Protein AF-A0AAU4K0J3-F1 (afdb_monomer_lite)

Secondary structure (DSSP, 8-state):
--PPPPPP---SS---SS---TT-HHHHHHHHHHHHHHHHHHHTTT-EEEE-TTT--EEEEEESSSS-EEEE--HHHHHH-HHHHHHHHTT--GGGSSS-HHHHHHHHHHHHTTSS-S--

Foldseek 3Di:
DDDDDDDDDDDPDDPDPDDCPPVPP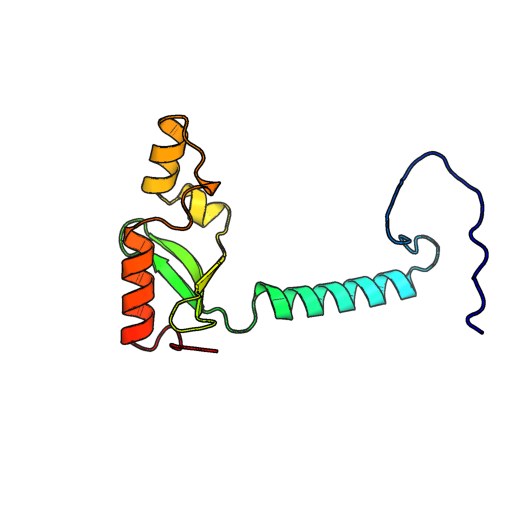PVNVVVVVVVVVVCCVPVPPLWFWFAQPPQRQIWTWAAAAQPDIDIGHDPRSCVSDPVLVVCVVVVHHSVVVVDPPSVVVRVVVCCVVVVYPSHD

Organism: NCBI:txid1603258

Structure (mmCIF, N/CA/C/O backbone):
data_AF-A0AAU4K0J3-F1
#
_entry.id   AF-A0AAU4K0J3-F1
#
loop_
_atom_site.group_PDB
_atom_site.id
_atom_site.type_symbol
_atom_site.label_atom_id
_atom_site.label_alt_id
_atom_site.label_comp_id
_atom_site.label_asym_id
_atom_site.label_entity_id
_atom_site.label_seq_id
_atom_site.pdbx_PDB_ins_code
_atom_site.Cartn_x
_atom_site.Cartn_y
_atom_site.Cartn_z
_atom_site.occupancy
_atom_site.B_iso_or_equiv
_atom_site.auth_seq_id
_atom_site.auth_comp_id
_atom_site.auth_asym_id
_atom_site.auth_atom_id
_atom_site.pdbx_PDB_model_num
ATOM 1 N N . MET A 1 1 ? 40.024 -3.043 -14.543 1.00 37.91 1 MET A N 1
ATOM 2 C CA . MET A 1 1 ? 39.982 -2.104 -15.684 1.00 37.91 1 MET A CA 1
ATOM 3 C C . MET A 1 1 ? 38.684 -2.339 -16.438 1.00 37.91 1 MET A C 1
ATOM 5 O O . MET A 1 1 ? 38.620 -3.212 -17.293 1.00 37.91 1 MET A O 1
ATOM 9 N N . THR A 1 2 ? 37.616 -1.650 -16.048 1.00 42.62 2 THR A N 1
ATOM 10 C CA . THR A 1 2 ? 36.308 -1.765 -16.703 1.00 42.62 2 THR A CA 1
ATOM 11 C C . THR A 1 2 ? 36.373 -0.967 -18.001 1.00 42.62 2 THR A C 1
ATOM 13 O O . THR A 1 2 ? 36.597 0.241 -17.965 1.00 42.62 2 THR A O 1
ATOM 16 N N . ARG A 1 3 ? 36.270 -1.641 -19.151 1.00 45.81 3 ARG A N 1
ATOM 17 C CA . ARG A 1 3 ? 36.239 -0.980 -20.461 1.00 45.81 3 ARG A CA 1
ATOM 18 C C . ARG A 1 3 ? 34.975 -0.122 -20.540 1.00 45.81 3 ARG A C 1
ATOM 20 O O . ARG A 1 3 ? 33.871 -0.656 -20.474 1.00 45.81 3 ARG A O 1
ATOM 27 N N . ALA A 1 4 ? 35.150 1.191 -20.660 1.00 48.16 4 ALA A N 1
ATOM 28 C CA . ALA A 1 4 ? 34.073 2.103 -21.013 1.00 48.16 4 ALA A CA 1
ATOM 29 C C . ALA A 1 4 ? 33.602 1.764 -22.434 1.00 48.16 4 ALA A C 1
ATOM 31 O O . ALA A 1 4 ? 34.413 1.705 -23.358 1.00 48.16 4 ALA A O 1
ATOM 32 N N . VAL A 1 5 ? 32.311 1.475 -22.586 1.00 58.34 5 VAL A N 1
ATOM 33 C CA . VAL A 1 5 ? 31.669 1.359 -23.898 1.00 58.34 5 VAL A CA 1
ATOM 34 C C . VAL A 1 5 ? 31.441 2.772 -24.423 1.00 58.34 5 VAL A C 1
ATOM 36 O O . VAL A 1 5 ? 30.891 3.613 -23.709 1.00 58.34 5 VAL A O 1
ATOM 39 N N . ASP A 1 6 ? 31.896 3.029 -25.647 1.00 55.31 6 ASP A N 1
ATOM 40 C CA . ASP A 1 6 ? 31.711 4.312 -26.319 1.00 55.31 6 ASP A CA 1
ATOM 41 C C . ASP A 1 6 ? 30.221 4.537 -26.611 1.00 55.31 6 ASP A C 1
ATOM 43 O O . ASP A 1 6 ? 29.539 3.652 -27.138 1.00 55.31 6 ASP A O 1
ATOM 47 N N . ARG A 1 7 ? 29.695 5.707 -26.233 1.00 53.44 7 ARG A N 1
ATOM 48 C CA . ARG A 1 7 ? 28.286 6.072 -26.436 1.00 53.44 7 ARG A CA 1
ATOM 49 C C . ARG A 1 7 ? 28.168 6.860 -27.742 1.00 53.44 7 ARG A C 1
ATOM 51 O O . ARG A 1 7 ? 28.729 7.953 -27.809 1.00 53.44 7 ARG A O 1
ATOM 58 N N . PRO A 1 8 ? 27.419 6.384 -28.752 1.00 54.66 8 PRO A N 1
ATOM 59 C CA . PRO A 1 8 ? 27.271 7.130 -29.990 1.00 54.66 8 PRO A CA 1
ATOM 60 C C . PRO A 1 8 ? 26.517 8.442 -29.749 1.00 54.66 8 PRO A C 1
ATOM 62 O O . PRO A 1 8 ? 25.506 8.509 -29.043 1.00 54.66 8 PRO A O 1
ATOM 65 N N . THR A 1 9 ? 27.046 9.504 -30.344 1.00 59.38 9 THR A N 1
ATOM 66 C CA . THR A 1 9 ? 26.479 10.848 -30.385 1.00 59.38 9 THR A CA 1
ATOM 67 C C . THR A 1 9 ? 25.369 10.902 -31.433 1.00 59.38 9 THR A C 1
ATOM 69 O O . THR A 1 9 ? 25.636 10.991 -32.627 1.00 59.38 9 THR A O 1
ATOM 72 N N . GLY A 1 10 ? 24.106 10.863 -30.995 1.00 49.78 10 GLY A N 1
ATOM 73 C CA . GLY A 1 10 ? 22.978 11.006 -31.920 1.00 49.78 10 GLY A CA 1
ATOM 74 C C . GLY A 1 10 ? 21.587 10.980 -31.286 1.00 49.78 10 GLY A C 1
ATOM 75 O O . GLY A 1 10 ? 20.897 9.973 -31.344 1.00 49.78 10 GLY A O 1
ATOM 76 N N . SER A 1 11 ? 21.174 12.099 -30.688 1.00 48.06 11 SER A N 1
ATOM 77 C CA . SER A 1 11 ? 19.901 12.809 -30.944 1.00 48.06 11 SER A CA 1
ATOM 78 C C . SER A 1 11 ? 19.508 13.653 -29.727 1.00 48.06 11 SER A C 1
ATOM 80 O O . SER A 1 11 ? 19.423 13.197 -28.587 1.00 48.06 11 SER A O 1
ATOM 82 N N . VAL A 1 12 ? 19.283 14.937 -29.977 1.00 55.38 12 VAL A N 1
ATOM 83 C CA . VAL A 1 12 ? 18.668 15.875 -29.036 1.00 55.38 12 VAL A CA 1
ATOM 84 C C . VAL A 1 12 ? 17.178 15.528 -28.980 1.00 55.38 12 VAL A C 1
ATOM 86 O O . VAL A 1 12 ? 16.398 16.044 -29.772 1.00 55.38 12 VAL A O 1
ATOM 89 N N . GLY A 1 13 ? 16.784 14.577 -28.128 1.00 58.03 13 GLY A N 1
ATOM 90 C CA . GLY A 1 13 ? 15.373 14.179 -28.088 1.00 58.03 13 GLY A CA 1
ATOM 91 C C . GLY A 1 13 ? 14.937 13.024 -27.190 1.00 58.03 13 GLY A C 1
ATOM 92 O O . GLY A 1 13 ? 13.843 12.538 -27.407 1.00 58.03 13 GLY A O 1
ATOM 93 N N . ALA A 1 14 ? 15.711 12.566 -26.206 1.00 65.69 14 ALA A N 1
ATOM 94 C CA . ALA A 1 14 ? 15.186 11.740 -25.107 1.00 65.69 14 ALA A CA 1
ATOM 95 C C . ALA A 1 14 ? 16.273 11.588 -24.047 1.00 65.69 14 ALA A C 1
ATOM 97 O O . ALA A 1 14 ? 17.116 10.691 -24.112 1.00 65.69 14 ALA A O 1
ATOM 98 N N . TRP A 1 15 ? 16.298 12.479 -23.058 1.00 69.75 15 TRP A N 1
ATOM 99 C CA . TRP A 1 15 ? 17.128 12.213 -21.893 1.00 69.75 15 TRP A CA 1
ATOM 100 C C . TRP A 1 15 ? 16.490 11.082 -21.081 1.00 69.75 15 TRP A C 1
ATOM 102 O O . TRP A 1 15 ? 15.609 11.306 -20.255 1.00 69.75 15 TRP A O 1
ATOM 112 N N . ALA A 1 16 ? 16.940 9.857 -21.336 1.00 70.44 16 ALA A N 1
ATOM 113 C CA . ALA A 1 16 ? 16.690 8.709 -20.483 1.00 70.44 16 ALA A CA 1
ATOM 114 C C . ALA A 1 16 ? 17.936 8.436 -19.628 1.00 70.44 16 ALA A C 1
ATOM 116 O O . ALA A 1 16 ? 19.067 8.436 -20.126 1.00 70.44 16 ALA A O 1
ATOM 117 N N . LYS A 1 17 ? 17.738 8.193 -18.324 1.00 79.31 17 LYS A N 1
ATOM 118 C CA . LYS A 1 17 ? 18.833 7.806 -17.413 1.00 79.31 17 LYS A CA 1
ATOM 119 C C . LYS A 1 17 ? 19.417 6.428 -17.747 1.00 79.31 17 LYS A C 1
ATOM 121 O O . LYS A 1 17 ? 20.572 6.177 -17.423 1.00 79.31 17 LYS A O 1
ATOM 126 N N . ALA A 1 18 ? 18.641 5.566 -18.400 1.00 82.00 18 ALA A N 1
ATOM 127 C CA . ALA A 1 18 ? 19.054 4.247 -18.860 1.00 82.00 18 ALA A CA 1
ATOM 128 C C . ALA A 1 18 ? 18.867 4.134 -20.386 1.00 82.00 18 ALA A C 1
ATOM 130 O O . ALA A 1 18 ? 17.969 4.786 -20.919 1.00 82.00 18 ALA A O 1
ATOM 131 N N . PRO A 1 19 ? 19.688 3.333 -21.090 1.00 85.31 19 PRO A N 1
ATOM 132 C CA . PRO A 1 19 ? 19.452 3.005 -22.495 1.00 85.31 19 PRO A CA 1
ATOM 133 C C . PRO A 1 19 ? 18.099 2.305 -22.680 1.00 85.31 19 PRO A C 1
ATOM 135 O O . PRO A 1 19 ? 17.703 1.502 -21.836 1.00 85.31 19 PRO A O 1
ATOM 138 N N . ASP A 1 20 ? 17.412 2.582 -23.786 1.00 83.69 20 ASP A N 1
ATOM 139 C CA . ASP A 1 20 ? 16.135 1.944 -24.138 1.00 83.69 20 ASP A CA 1
ATOM 140 C C . ASP A 1 20 ? 16.309 0.618 -24.900 1.00 83.69 20 ASP A C 1
ATOM 142 O O . ASP A 1 20 ? 15.351 -0.139 -25.039 1.00 83.69 20 ASP A O 1
ATOM 146 N N . PHE A 1 21 ? 17.532 0.324 -25.361 1.00 87.94 21 PHE A N 1
ATOM 147 C CA . PHE A 1 21 ? 17.885 -0.851 -26.161 1.00 87.94 21 PHE A CA 1
ATOM 148 C C . PHE A 1 21 ? 17.017 -0.995 -27.426 1.00 87.94 21 PHE A C 1
ATOM 150 O O . PHE A 1 21 ? 16.710 -2.110 -27.847 1.00 87.94 21 PHE A O 1
ATOM 157 N N . ALA A 1 22 ? 16.602 0.119 -28.043 1.00 87.31 22 ALA A N 1
ATOM 158 C CA . ALA A 1 22 ? 15.719 0.116 -29.214 1.00 87.31 22 ALA A CA 1
ATOM 159 C C . ALA A 1 22 ? 16.196 -0.842 -30.325 1.00 87.31 22 ALA A C 1
ATOM 161 O O . ALA A 1 22 ? 15.402 -1.652 -30.818 1.00 87.31 22 ALA A O 1
ATOM 162 N N . ASP A 1 23 ? 17.500 -0.829 -30.610 1.00 90.75 23 ASP A N 1
ATOM 163 C CA . ASP A 1 23 ? 18.153 -1.623 -31.659 1.00 90.75 23 ASP A CA 1
ATOM 164 C C . ASP A 1 23 ? 18.344 -3.114 -31.314 1.00 90.75 23 ASP A C 1
ATOM 166 O O . ASP A 1 23 ? 18.747 -3.898 -32.170 1.00 90.75 23 ASP A O 1
ATOM 170 N N . ASP A 1 24 ? 18.036 -3.534 -30.081 1.00 92.62 24 ASP A N 1
ATOM 171 C CA . ASP A 1 24 ? 18.168 -4.921 -29.616 1.00 92.62 24 ASP A CA 1
ATOM 172 C C . ASP A 1 24 ? 16.837 -5.433 -29.019 1.00 92.62 24 ASP A C 1
ATOM 174 O O . ASP A 1 24 ? 16.577 -5.308 -27.813 1.00 92.62 24 ASP A O 1
ATOM 178 N N . PRO A 1 25 ? 15.950 -6.012 -29.855 1.00 93.62 25 PRO A N 1
ATOM 179 C CA . PRO A 1 25 ? 14.654 -6.521 -29.410 1.00 93.62 25 PRO A CA 1
ATOM 180 C C . PRO A 1 25 ? 14.750 -7.647 -28.379 1.00 93.62 25 PRO A C 1
ATOM 182 O O . PRO A 1 25 ? 13.884 -7.745 -27.509 1.00 93.62 25 PRO A O 1
ATOM 185 N N . HIS A 1 26 ? 15.787 -8.485 -28.464 1.00 95.62 26 HIS A N 1
ATOM 186 C CA . HIS A 1 26 ? 15.971 -9.611 -27.554 1.00 95.62 26 HIS A CA 1
ATOM 187 C C . HIS A 1 26 ? 16.311 -9.106 -26.154 1.00 95.62 26 HIS A C 1
ATOM 189 O O . HIS A 1 26 ? 15.622 -9.430 -25.186 1.00 95.62 26 HIS A O 1
ATOM 195 N N . ARG A 1 27 ? 17.297 -8.210 -26.056 1.00 92.88 27 ARG A N 1
ATOM 196 C CA . ARG A 1 27 ? 17.678 -7.586 -24.787 1.00 92.88 27 ARG A CA 1
ATOM 197 C C . ARG A 1 27 ? 16.540 -6.775 -24.172 1.00 92.88 27 ARG A C 1
ATOM 199 O O . ARG A 1 27 ? 16.354 -6.816 -22.956 1.00 92.88 27 ARG A O 1
ATOM 206 N N . ARG A 1 28 ? 15.735 -6.072 -24.981 1.00 93.62 28 ARG A N 1
ATOM 207 C CA . ARG A 1 28 ? 14.514 -5.404 -24.486 1.00 93.62 28 ARG A CA 1
ATOM 208 C C . ARG A 1 28 ? 13.527 -6.386 -23.865 1.00 93.62 28 ARG A C 1
ATOM 210 O O . ARG A 1 28 ? 12.991 -6.093 -22.799 1.00 93.62 28 ARG A O 1
ATOM 217 N N . ALA A 1 29 ? 13.288 -7.529 -24.506 1.00 94.50 29 ALA A N 1
ATOM 218 C CA . ALA A 1 29 ? 12.372 -8.545 -23.991 1.00 94.50 29 ALA A CA 1
ATOM 219 C C . ALA A 1 29 ? 12.874 -9.164 -22.675 1.00 94.50 29 ALA A C 1
ATOM 221 O O . ALA A 1 29 ? 12.095 -9.327 -21.734 1.00 94.50 29 ALA A O 1
ATOM 222 N N . GLU A 1 30 ? 14.177 -9.439 -22.567 1.00 95.94 30 GLU A N 1
ATOM 223 C CA . GLU A 1 30 ? 14.797 -9.928 -21.329 1.00 95.94 30 GLU A CA 1
ATOM 224 C C . GLU A 1 30 ? 14.636 -8.935 -20.172 1.00 95.94 30 GLU A C 1
ATOM 226 O O . GLU A 1 30 ? 14.234 -9.322 -19.072 1.00 95.94 30 GLU A O 1
ATOM 231 N N . ILE A 1 31 ? 14.898 -7.646 -20.420 1.00 94.00 31 ILE A N 1
ATOM 232 C CA . ILE A 1 31 ? 14.749 -6.580 -19.419 1.00 94.00 31 ILE A CA 1
ATOM 233 C C . ILE A 1 31 ? 13.286 -6.408 -19.013 1.00 94.00 31 ILE A C 1
ATOM 235 O O . ILE A 1 31 ? 13.005 -6.240 -17.827 1.00 94.00 31 ILE A O 1
ATOM 239 N N . ALA A 1 32 ? 12.349 -6.472 -19.962 1.00 93.69 32 ALA A N 1
ATOM 240 C CA . ALA A 1 32 ? 10.921 -6.417 -19.659 1.00 93.69 32 ALA A CA 1
ATOM 241 C C . ALA A 1 32 ? 10.508 -7.583 -18.745 1.00 93.69 32 ALA A C 1
ATOM 243 O O . ALA A 1 32 ? 9.912 -7.358 -17.695 1.00 93.69 32 ALA A O 1
ATOM 244 N N . SER A 1 33 ? 10.929 -8.809 -19.073 1.00 97.38 33 SER A N 1
ATOM 245 C CA . SER A 1 33 ? 10.672 -9.991 -18.244 1.00 97.38 33 SER A CA 1
ATOM 246 C C . SER A 1 33 ? 11.291 -9.871 -16.846 1.00 97.38 33 SER A C 1
ATOM 248 O O . SER A 1 33 ? 10.652 -10.225 -15.856 1.00 97.38 33 SER A O 1
ATOM 250 N N . ALA A 1 34 ? 12.517 -9.351 -16.739 1.00 96.25 34 ALA A N 1
ATOM 251 C CA . ALA A 1 34 ? 13.152 -9.082 -15.450 1.00 96.25 34 ALA A CA 1
ATOM 252 C C . ALA A 1 34 ? 12.380 -8.030 -14.640 1.00 96.25 34 ALA A C 1
ATOM 254 O O . ALA A 1 34 ? 12.078 -8.260 -13.474 1.00 96.25 34 ALA A O 1
ATOM 255 N N . THR A 1 35 ? 11.970 -6.936 -15.285 1.00 95.19 35 THR A N 1
ATOM 256 C CA . THR A 1 35 ? 11.170 -5.870 -14.664 1.00 95.19 35 THR A CA 1
ATOM 257 C C . THR A 1 35 ? 9.838 -6.400 -14.140 1.00 95.19 35 THR A C 1
ATOM 259 O O . THR A 1 35 ? 9.399 -6.013 -13.060 1.00 95.19 35 THR A O 1
ATOM 262 N N . ASP A 1 36 ? 9.179 -7.291 -14.878 1.00 97.06 36 ASP A N 1
ATOM 263 C CA . ASP A 1 36 ? 7.908 -7.869 -14.449 1.00 97.06 36 ASP A CA 1
ATOM 264 C C . ASP A 1 36 ? 8.074 -8.822 -13.260 1.00 97.06 36 ASP A C 1
ATOM 266 O O . ASP A 1 36 ? 7.239 -8.803 -12.351 1.00 97.06 36 ASP A O 1
ATOM 270 N N . ARG A 1 37 ? 9.178 -9.584 -13.201 1.00 97.56 37 ARG A N 1
ATOM 271 C CA . ARG A 1 37 ? 9.536 -10.368 -12.006 1.00 97.56 37 ARG A CA 1
ATOM 272 C C . ARG A 1 37 ? 9.798 -9.468 -10.803 1.00 97.56 37 ARG A C 1
ATOM 274 O O . ARG A 1 37 ? 9.231 -9.713 -9.742 1.00 97.56 37 ARG A O 1
ATOM 281 N N . ASP A 1 38 ? 10.571 -8.400 -10.978 1.00 97.19 38 ASP A N 1
ATOM 282 C CA . ASP A 1 38 ? 10.858 -7.443 -9.904 1.00 97.19 38 ASP A CA 1
ATOM 283 C C . ASP A 1 38 ? 9.575 -6.765 -9.407 1.00 97.19 38 ASP A C 1
ATOM 285 O O . ASP A 1 38 ? 9.360 -6.626 -8.205 1.00 97.19 38 ASP A O 1
ATOM 289 N N . ARG A 1 39 ? 8.665 -6.386 -10.312 1.00 94.56 39 ARG A N 1
ATOM 290 C CA . ARG A 1 39 ? 7.356 -5.826 -9.944 1.00 94.56 39 ARG A CA 1
ATOM 291 C C . ARG A 1 39 ? 6.511 -6.812 -9.153 1.00 94.56 39 ARG A C 1
ATOM 293 O O . ARG A 1 39 ? 5.884 -6.401 -8.181 1.00 94.56 39 ARG A O 1
ATOM 300 N N . ALA A 1 40 ? 6.453 -8.078 -9.565 1.00 93.62 40 ALA A N 1
ATOM 301 C CA . ALA A 1 40 ? 5.742 -9.102 -8.805 1.00 93.62 40 ALA A CA 1
ATOM 302 C C . ALA A 1 40 ? 6.331 -9.219 -7.392 1.00 93.62 40 ALA A C 1
ATOM 304 O O . ALA A 1 40 ? 5.591 -9.110 -6.413 1.00 93.62 40 ALA A O 1
ATOM 305 N N . HIS A 1 41 ? 7.659 -9.288 -7.305 1.00 93.44 41 HIS A N 1
ATOM 306 C CA . HIS A 1 41 ? 8.364 -9.419 -6.042 1.00 93.44 41 HIS A CA 1
ATOM 307 C C . HIS A 1 41 ? 8.142 -8.229 -5.100 1.00 93.44 41 HIS A C 1
ATOM 309 O O . HIS A 1 41 ? 7.719 -8.393 -3.961 1.00 93.44 41 HIS A O 1
ATOM 315 N N . TYR A 1 42 ? 8.372 -7.004 -5.568 1.00 89.94 42 TYR A N 1
ATOM 316 C CA . TYR A 1 42 ? 8.344 -5.832 -4.692 1.00 89.94 42 TYR A CA 1
ATOM 317 C C . TYR A 1 42 ? 6.947 -5.250 -4.455 1.00 89.94 42 TYR A C 1
ATOM 319 O O . TYR A 1 42 ? 6.739 -4.587 -3.439 1.00 89.94 42 TYR A O 1
ATOM 327 N N . LEU A 1 43 ? 5.991 -5.451 -5.371 1.00 90.56 43 LEU A N 1
ATOM 328 C CA . LEU A 1 43 ? 4.664 -4.826 -5.278 1.00 90.56 43 LEU A CA 1
ATOM 329 C C . LEU A 1 43 ? 3.554 -5.788 -4.847 1.00 90.56 43 LEU A C 1
ATOM 331 O O . LEU A 1 43 ? 2.469 -5.315 -4.505 1.00 90.56 43 LEU A O 1
ATOM 335 N N . ARG A 1 44 ? 3.778 -7.109 -4.891 1.00 91.00 44 ARG A N 1
ATOM 336 C CA . ARG A 1 44 ? 2.730 -8.103 -4.602 1.00 91.00 44 ARG A CA 1
ATOM 337 C C . ARG A 1 44 ? 3.131 -9.158 -3.576 1.00 91.00 44 ARG A C 1
ATOM 339 O O . ARG A 1 44 ? 2.273 -9.547 -2.783 1.00 91.00 44 ARG A O 1
ATOM 346 N N . ASP A 1 45 ? 4.384 -9.607 -3.552 1.00 93.06 45 ASP A N 1
ATOM 347 C CA . ASP A 1 45 ? 4.771 -10.719 -2.676 1.00 93.06 45 ASP A CA 1
ATOM 348 C C . ASP A 1 45 ? 4.562 -10.408 -1.186 1.00 93.06 45 ASP A C 1
ATOM 350 O O . ASP A 1 45 ? 5.029 -9.408 -0.632 1.00 93.06 45 ASP A O 1
ATOM 354 N N . GLY A 1 46 ? 3.866 -11.320 -0.507 1.00 92.19 46 GLY A N 1
ATOM 355 C CA . GLY A 1 46 ? 3.590 -11.233 0.928 1.00 92.19 46 GLY A CA 1
ATOM 356 C C . GLY A 1 46 ? 2.497 -10.233 1.316 1.00 92.19 46 GLY A C 1
ATOM 357 O O . GLY A 1 46 ? 2.199 -10.122 2.507 1.00 92.19 46 GLY A O 1
ATOM 358 N N . LEU A 1 47 ? 1.879 -9.533 0.356 1.00 95.19 47 LEU A N 1
ATOM 359 C CA . LEU A 1 47 ? 0.699 -8.716 0.623 1.00 95.19 47 LEU A CA 1
ATOM 360 C C . LEU A 1 47 ? -0.566 -9.586 0.700 1.00 95.19 47 LEU A C 1
ATOM 362 O O . LEU A 1 47 ? -0.717 -10.589 -0.004 1.00 95.19 47 LEU A O 1
ATOM 366 N N . ARG A 1 48 ? -1.496 -9.176 1.560 1.00 96.31 48 ARG A N 1
ATOM 367 C CA . ARG A 1 48 ? -2.827 -9.764 1.722 1.00 96.31 48 ARG A CA 1
ATOM 368 C C . ARG A 1 48 ? -3.886 -8.709 1.470 1.00 96.31 48 ARG A C 1
ATOM 370 O O . ARG A 1 48 ? -3.734 -7.570 1.905 1.00 96.31 48 ARG A O 1
ATOM 377 N N . GLU A 1 49 ? -4.928 -9.088 0.746 1.00 95.81 49 GLU A N 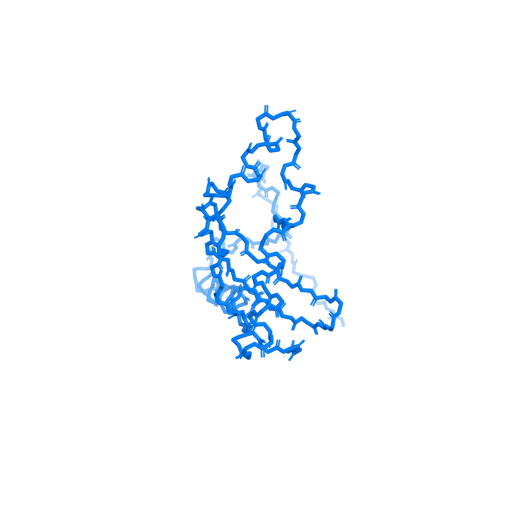1
ATOM 378 C CA . GLU A 1 49 ? -6.069 -8.208 0.535 1.00 95.81 49 GLU A CA 1
ATOM 379 C C . GLU A 1 49 ? -6.862 -8.071 1.839 1.00 95.81 49 GLU A C 1
ATOM 381 O O . GLU A 1 49 ? -7.114 -9.058 2.530 1.00 95.81 49 GLU A O 1
ATOM 386 N N . ILE A 1 50 ? -7.236 -6.839 2.177 1.00 96.38 50 ILE A N 1
ATOM 387 C CA . ILE A 1 50 ? -8.168 -6.522 3.254 1.00 96.38 50 ILE A CA 1
ATOM 388 C C . ILE A 1 50 ? -9.177 -5.504 2.745 1.00 96.38 50 ILE A C 1
ATOM 390 O O . ILE A 1 50 ? -8.828 -4.496 2.127 1.00 96.38 50 ILE A O 1
ATOM 394 N N . GLU A 1 51 ? -10.434 -5.747 3.084 1.00 96.62 51 GLU A N 1
ATOM 395 C CA . GLU A 1 51 ? -11.521 -4.807 2.882 1.00 96.62 51 GLU A CA 1
ATOM 396 C C . GLU A 1 51 ? -11.684 -3.915 4.120 1.00 96.62 51 GLU A C 1
ATOM 398 O O . GLU A 1 51 ? -11.792 -4.386 5.258 1.00 96.62 51 GLU A O 1
ATOM 403 N N . CYS A 1 52 ? -11.733 -2.596 3.922 1.00 96.19 52 CYS A N 1
ATOM 404 C CA . CYS A 1 52 ? -12.128 -1.693 4.995 1.00 96.19 52 CYS A CA 1
ATOM 405 C C . CYS A 1 52 ? -13.595 -1.940 5.361 1.00 96.19 52 CYS A C 1
ATOM 407 O O . CYS A 1 52 ? -14.488 -1.648 4.574 1.00 96.19 52 CYS A O 1
ATOM 409 N N . ARG A 1 53 ? -13.877 -2.327 6.603 1.00 94.62 53 ARG A N 1
ATOM 410 C CA . ARG A 1 53 ? -15.244 -2.662 7.053 1.00 94.62 53 ARG A CA 1
ATOM 411 C C . ARG A 1 53 ? -16.222 -1.488 7.126 1.00 94.62 53 ARG A C 1
ATOM 413 O O . ARG A 1 53 ? -17.364 -1.664 7.527 1.00 94.62 53 ARG A O 1
ATOM 420 N N . ALA A 1 54 ? -15.767 -0.281 6.796 1.00 94.00 54 ALA A N 1
ATOM 421 C CA . ALA A 1 54 ? -16.568 0.929 6.900 1.00 94.00 54 ALA A CA 1
ATOM 422 C C . ALA A 1 54 ? -16.779 1.672 5.578 1.00 94.00 54 ALA A C 1
ATOM 424 O O . ALA A 1 54 ? -17.781 2.364 5.428 1.00 94.00 54 ALA A O 1
ATOM 425 N N . CYS A 1 55 ? -15.829 1.597 4.645 1.00 94.19 55 CYS A N 1
ATOM 426 C CA . CYS A 1 55 ? -15.989 2.159 3.301 1.00 94.19 55 CYS A CA 1
ATOM 427 C C . CYS A 1 55 ? -15.843 1.112 2.195 1.00 94.19 55 CYS A C 1
ATOM 429 O O . CYS A 1 55 ? -15.896 1.467 1.023 1.00 94.19 55 CYS A O 1
ATOM 431 N N . HIS A 1 56 ? -15.645 -0.157 2.553 1.00 95.69 56 HIS A N 1
ATOM 432 C CA . HIS A 1 56 ? -15.540 -1.301 1.646 1.00 95.69 56 HIS A CA 1
ATOM 433 C C . HIS A 1 56 ? -14.373 -1.221 0.645 1.00 95.69 56 HIS A C 1
ATOM 435 O O . HIS A 1 56 ? -14.298 -1.993 -0.302 1.00 95.69 56 HIS A O 1
ATOM 441 N N . ALA A 1 57 ? -13.451 -0.272 0.833 1.00 96.38 57 ALA A N 1
ATOM 442 C CA . ALA A 1 57 ? -12.279 -0.143 -0.021 1.00 96.38 57 ALA A CA 1
ATOM 443 C C . ALA A 1 57 ? -11.353 -1.350 0.191 1.00 96.38 57 ALA A C 1
ATOM 445 O O . ALA A 1 57 ? -10.905 -1.580 1.318 1.00 96.38 57 ALA A O 1
ATOM 446 N N . CYS A 1 58 ? -11.054 -2.080 -0.884 1.00 96.50 58 CYS A N 1
ATOM 447 C CA . CYS A 1 58 ? -10.126 -3.209 -0.872 1.00 96.50 58 CYS A CA 1
ATOM 448 C C . CYS A 1 58 ? -8.692 -2.727 -1.106 1.00 96.50 58 CYS A C 1
ATOM 450 O O . CYS A 1 58 ? -8.389 -2.085 -2.113 1.00 96.50 58 CYS A O 1
ATOM 452 N N . VAL A 1 59 ? -7.800 -3.021 -0.165 1.00 95.62 59 VAL A N 1
ATOM 453 C CA . VAL A 1 59 ? -6.384 -2.640 -0.215 1.00 95.62 59 VAL A CA 1
ATOM 454 C C . VAL A 1 59 ? -5.498 -3.861 -0.021 1.00 95.62 59 VAL A C 1
ATOM 456 O O . VAL A 1 59 ? -5.909 -4.847 0.583 1.00 95.62 59 VAL A O 1
ATOM 459 N N . MET A 1 60 ? -4.251 -3.776 -0.478 1.00 96.06 60 MET A N 1
ATOM 460 C CA . MET A 1 60 ? -3.255 -4.819 -0.229 1.00 96.06 60 MET A CA 1
ATOM 461 C C . MET A 1 60 ? -2.348 -4.392 0.926 1.00 96.06 60 MET A C 1
ATOM 463 O O . MET A 1 60 ? -1.824 -3.278 0.925 1.00 96.06 60 MET A O 1
ATOM 467 N N . VAL A 1 61 ? -2.148 -5.265 1.910 1.00 95.81 61 VAL A N 1
ATOM 468 C CA . VAL A 1 61 ? -1.477 -4.938 3.174 1.00 95.81 61 VAL A CA 1
ATOM 469 C C . VAL A 1 61 ? -0.401 -5.963 3.505 1.00 95.81 61 VAL A C 1
ATOM 471 O O . VAL A 1 61 ? -0.603 -7.165 3.351 1.00 95.81 61 VAL A O 1
ATOM 474 N N . LYS A 1 62 ? 0.741 -5.490 4.008 1.00 95.38 62 LYS A N 1
ATOM 475 C CA . LYS A 1 62 ? 1.800 -6.324 4.589 1.00 95.38 62 LYS A CA 1
ATOM 476 C C . LYS A 1 62 ? 2.339 -5.677 5.863 1.00 95.38 62 LYS A C 1
ATOM 478 O O . LYS A 1 62 ? 2.717 -4.505 5.845 1.00 95.38 62 LYS A O 1
ATOM 483 N N . LYS A 1 63 ? 2.426 -6.440 6.955 1.00 94.44 63 LYS A N 1
ATOM 484 C CA . LYS A 1 63 ? 3.180 -6.042 8.153 1.00 94.44 63 LYS A CA 1
ATOM 485 C C . LYS A 1 63 ? 4.648 -6.393 7.954 1.00 94.44 63 LYS A C 1
ATOM 487 O O . LYS A 1 63 ? 4.985 -7.564 7.833 1.00 94.44 63 LYS A O 1
ATOM 492 N N . ILE A 1 64 ? 5.498 -5.371 7.906 1.00 92.62 64 ILE A N 1
ATOM 493 C CA . ILE A 1 64 ? 6.956 -5.542 7.835 1.00 92.62 64 ILE A CA 1
ATOM 494 C C . ILE A 1 64 ? 7.518 -5.671 9.256 1.00 92.62 64 ILE A C 1
ATOM 496 O O . ILE A 1 64 ? 8.427 -6.452 9.510 1.00 92.62 64 ILE A O 1
ATOM 500 N N . SER A 1 65 ? 6.942 -4.934 10.207 1.00 90.94 65 SER A N 1
ATOM 501 C CA . SER A 1 65 ? 7.248 -5.053 11.632 1.00 90.94 65 SER A CA 1
ATOM 502 C C . SER A 1 65 ? 6.022 -4.719 12.481 1.00 90.94 65 SER A C 1
ATOM 504 O O . SER A 1 65 ? 4.970 -4.339 11.958 1.00 90.94 65 SER A O 1
ATOM 506 N N . GLU A 1 66 ? 6.163 -4.805 13.804 1.00 88.62 66 GLU A N 1
ATOM 507 C CA . GLU A 1 66 ? 5.122 -4.392 14.750 1.00 88.62 66 GLU A CA 1
ATOM 508 C C . GLU A 1 66 ? 4.656 -2.948 14.503 1.00 88.62 66 GLU A C 1
ATOM 510 O O . GLU A 1 66 ? 3.456 -2.679 14.503 1.00 88.62 66 GLU A O 1
ATOM 515 N N . PHE A 1 67 ? 5.581 -2.046 14.168 1.00 90.25 67 PHE A N 1
ATOM 516 C CA . PHE A 1 67 ? 5.293 -0.621 13.967 1.00 90.25 67 PHE A CA 1
ATOM 517 C C . PHE A 1 67 ? 5.219 -0.207 12.493 1.00 90.25 67 PHE A C 1
ATOM 519 O O . PHE A 1 67 ? 4.773 0.898 12.191 1.00 90.25 67 PHE A O 1
ATOM 526 N N . GLN A 1 68 ? 5.640 -1.070 11.563 1.00 92.00 68 GLN A N 1
ATOM 527 C CA . GLN A 1 68 ?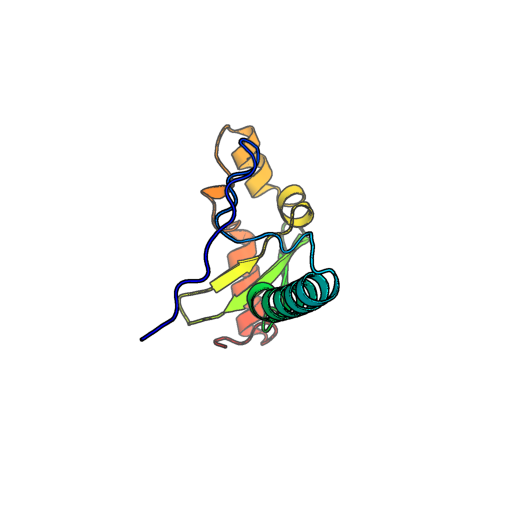 5.671 -0.758 10.136 1.00 92.00 68 GLN A CA 1
ATOM 528 C C . GLN A 1 68 ? 4.683 -1.616 9.343 1.00 92.00 68 GLN A C 1
ATOM 530 O O . GLN A 1 68 ? 4.819 -2.837 9.235 1.00 92.00 68 GLN A O 1
ATOM 535 N N . THR A 1 69 ? 3.729 -0.939 8.707 1.00 93.12 69 THR A N 1
ATOM 536 C CA . THR A 1 69 ? 2.738 -1.541 7.813 1.00 93.12 69 THR A CA 1
ATOM 537 C C . THR A 1 69 ? 2.864 -0.917 6.427 1.00 93.12 69 THR A C 1
ATOM 539 O O . THR A 1 69 ? 2.788 0.302 6.285 1.00 93.12 69 THR A O 1
ATOM 542 N N . SER A 1 70 ? 3.035 -1.745 5.399 1.00 93.00 70 SER A N 1
ATOM 543 C CA . SER A 1 70 ? 2.917 -1.336 4.000 1.00 93.00 70 SER A CA 1
ATOM 544 C C . SER A 1 70 ? 1.467 -1.498 3.556 1.00 93.00 70 SER A C 1
ATOM 546 O O . SER A 1 70 ? 0.890 -2.575 3.719 1.00 93.00 70 SER A O 1
ATOM 548 N N . VAL A 1 71 ? 0.878 -0.433 3.011 1.00 93.94 71 VAL A N 1
ATOM 549 C CA . VAL A 1 71 ? -0.493 -0.423 2.485 1.00 93.94 71 VAL A CA 1
ATOM 550 C C . VAL A 1 71 ? -0.457 0.076 1.048 1.00 93.94 71 VAL A C 1
ATOM 552 O O . VAL A 1 71 ? -0.059 1.210 0.781 1.00 93.94 71 VAL A O 1
ATOM 555 N N . GLN A 1 72 ? -0.885 -0.769 0.117 1.00 92.69 72 GLN A N 1
ATOM 556 C CA . GLN A 1 72 ? -1.000 -0.435 -1.294 1.00 92.69 72 GLN A CA 1
ATOM 557 C C . GLN A 1 72 ? -2.452 -0.119 -1.628 1.00 92.69 72 GLN A C 1
ATOM 559 O O . GLN A 1 72 ? -3.363 -0.925 -1.436 1.00 92.69 72 GLN A O 1
ATOM 564 N N . TRP A 1 73 ? -2.637 1.079 -2.164 1.00 92.44 73 TRP A N 1
ATOM 565 C CA . TRP A 1 73 ? -3.929 1.625 -2.540 1.00 92.44 73 TRP A CA 1
ATOM 566 C C . TRP A 1 73 ? -4.059 1.665 -4.059 1.00 92.44 73 TRP A C 1
ATOM 568 O O . TRP A 1 73 ? -3.275 2.347 -4.727 1.00 92.44 73 TRP A O 1
ATOM 578 N N . SER A 1 74 ? -5.091 1.016 -4.595 1.00 92.50 74 SER A N 1
ATOM 579 C CA . SER A 1 74 ? -5.499 1.196 -5.988 1.00 92.50 74 SER A CA 1
ATOM 580 C C . SER A 1 74 ? -6.258 2.518 -6.177 1.00 92.50 74 SER A C 1
ATOM 582 O O . SER A 1 74 ? -6.694 3.159 -5.213 1.00 92.50 74 SER A O 1
ATOM 584 N N . GLY A 1 75 ? -6.409 2.954 -7.432 1.00 92.19 75 GLY A N 1
ATOM 585 C CA . GLY A 1 75 ? -7.240 4.120 -7.758 1.00 92.19 75 GLY A CA 1
ATOM 586 C C . GLY A 1 75 ? -8.707 3.918 -7.363 1.00 92.19 75 GLY A C 1
ATOM 587 O O . GLY A 1 75 ? -9.323 4.826 -6.813 1.00 92.19 75 GLY A O 1
ATOM 588 N N . GLU A 1 76 ? -9.225 2.706 -7.565 1.00 94.38 76 GLU A N 1
ATOM 589 C CA . GLU A 1 76 ? -10.581 2.296 -7.187 1.00 94.38 76 GLU A CA 1
ATOM 590 C C . GLU A 1 76 ? -10.796 2.350 -5.669 1.00 94.38 76 GLU A C 1
ATOM 592 O O . GLU A 1 76 ? -11.705 3.031 -5.196 1.00 94.38 76 GLU A O 1
ATOM 597 N N . ALA A 1 77 ? -9.892 1.748 -4.890 1.00 94.25 77 ALA A N 1
ATOM 598 C CA . ALA A 1 77 ? -9.966 1.762 -3.432 1.00 94.25 77 ALA A CA 1
ATOM 599 C C . ALA A 1 77 ? -9.959 3.192 -2.872 1.00 94.25 77 ALA A C 1
ATOM 601 O O . ALA A 1 77 ? -10.716 3.523 -1.955 1.00 94.25 77 ALA A O 1
ATOM 602 N N . ARG A 1 78 ? -9.133 4.074 -3.454 1.00 91.75 78 ARG A N 1
ATOM 603 C CA . ARG A 1 78 ? -9.110 5.498 -3.089 1.00 91.75 78 ARG A CA 1
ATOM 604 C C . ARG A 1 78 ? -10.429 6.195 -3.400 1.00 91.75 78 ARG A C 1
ATOM 606 O O . ARG A 1 78 ? -10.892 6.967 -2.566 1.00 91.75 78 ARG A O 1
ATOM 613 N N . ALA A 1 79 ? -11.016 5.932 -4.566 1.00 91.44 79 ALA A N 1
ATOM 614 C CA . ALA A 1 79 ? -12.288 6.524 -4.973 1.00 91.44 79 ALA A CA 1
ATOM 615 C C . ALA A 1 79 ? -13.455 6.076 -4.078 1.00 91.44 79 ALA A C 1
ATOM 617 O O . ALA A 1 79 ? -14.356 6.865 -3.811 1.00 91.44 79 ALA A O 1
ATOM 618 N N . GLN A 1 80 ? -13.414 4.848 -3.561 1.00 94.56 80 GLN A N 1
ATOM 619 C CA . GLN A 1 80 ? -14.449 4.315 -2.674 1.00 94.56 80 GLN A CA 1
ATOM 620 C C . GLN A 1 80 ? -14.346 4.832 -1.225 1.00 94.56 80 GLN A C 1
ATOM 622 O O . GLN A 1 80 ? -15.303 4.780 -0.447 1.00 94.56 80 GLN A O 1
ATOM 627 N N . CYS A 1 81 ? -13.188 5.362 -0.826 1.00 94.44 81 CYS A N 1
ATOM 628 C CA . CYS A 1 81 ? -12.982 5.843 0.532 1.00 94.44 81 CYS A CA 1
ATOM 629 C C . CYS A 1 81 ? -13.660 7.204 0.780 1.00 94.44 81 CYS A C 1
ATOM 631 O O . CYS A 1 81 ? -13.161 8.264 0.391 1.00 94.44 81 CYS A O 1
ATOM 633 N N . SER A 1 82 ? -14.768 7.183 1.527 1.00 92.38 82 SER A N 1
ATOM 634 C CA . SER A 1 82 ? -15.500 8.389 1.961 1.00 92.38 82 SER A CA 1
ATOM 635 C C . SER A 1 82 ? -14.653 9.396 2.757 1.00 92.38 82 SER A C 1
ATOM 637 O O . SER A 1 82 ? -14.876 10.599 2.668 1.00 92.38 82 SER A O 1
ATOM 639 N N . GLU A 1 83 ? -13.674 8.938 3.544 1.00 91.81 83 GLU A N 1
ATOM 640 C CA . GLU A 1 83 ? -12.791 9.821 4.324 1.00 91.81 83 GLU A CA 1
ATOM 641 C C . GLU A 1 83 ? -11.809 10.576 3.425 1.00 91.81 83 GLU A C 1
ATOM 643 O O . GLU A 1 83 ? -11.728 11.798 3.509 1.00 91.81 83 GLU A O 1
ATOM 648 N N . LEU A 1 84 ? -11.142 9.871 2.507 1.00 91.00 84 LEU A N 1
ATOM 649 C CA . LEU A 1 84 ? -10.230 10.491 1.542 1.00 91.00 84 LEU A CA 1
ATOM 650 C C . LEU A 1 84 ? -10.975 11.426 0.581 1.00 91.00 84 LEU A C 1
ATOM 652 O O . LEU A 1 84 ? -10.452 12.481 0.226 1.00 91.00 84 LEU A O 1
ATOM 656 N N . THR A 1 85 ? -12.208 11.072 0.206 1.00 91.31 85 THR A N 1
ATOM 657 C CA . THR A 1 85 ? -13.083 11.939 -0.596 1.00 91.31 85 THR A CA 1
ATOM 658 C C . THR A 1 85 ? -13.387 13.237 0.147 1.00 91.31 85 THR A C 1
ATOM 660 O O . THR A 1 85 ? -13.122 14.309 -0.385 1.00 91.31 85 THR A O 1
ATOM 663 N N . ARG A 1 86 ? -13.807 13.160 1.419 1.00 91.12 86 ARG A N 1
ATOM 664 C CA . ARG A 1 86 ? -14.056 14.356 2.242 1.00 91.12 86 ARG A CA 1
ATOM 665 C C . ARG A 1 86 ? -12.824 15.243 2.401 1.00 91.12 86 ARG A C 1
ATOM 667 O O . ARG A 1 86 ? -12.957 16.456 2.304 1.00 91.12 86 ARG A O 1
ATOM 674 N N . VAL A 1 87 ? -11.641 14.655 2.608 1.00 91.12 87 VAL A N 1
ATOM 675 C CA . VAL A 1 87 ? -10.377 15.412 2.678 1.00 91.12 87 VAL A CA 1
ATOM 676 C C . VAL A 1 87 ? -10.125 16.174 1.379 1.00 91.12 87 VAL A C 1
ATOM 678 O O . VAL A 1 87 ? -9.726 17.336 1.420 1.00 91.12 87 VAL A O 1
ATOM 681 N N . ARG A 1 88 ? -10.375 15.542 0.227 1.00 89.88 88 ARG A N 1
ATOM 682 C CA . ARG A 1 88 ? -10.225 16.189 -1.079 1.00 89.88 88 ARG A CA 1
ATOM 683 C C . ARG A 1 88 ? -11.224 17.330 -1.264 1.00 89.88 88 ARG A C 1
ATOM 685 O O . ARG A 1 88 ? -10.829 18.409 -1.694 1.00 89.88 88 ARG A O 1
ATOM 692 N N . ASP A 1 89 ? -12.483 17.107 -0.902 1.00 92.38 89 ASP A N 1
ATOM 693 C CA . ASP A 1 89 ? -13.560 18.089 -1.062 1.00 92.38 89 ASP A CA 1
ATOM 694 C C . ASP A 1 89 ? -13.370 19.312 -0.152 1.00 92.38 89 ASP A C 1
ATOM 696 O O . ASP A 1 89 ? -13.714 20.429 -0.531 1.00 92.38 89 ASP A O 1
ATOM 700 N N . SER A 1 90 ? -12.751 19.137 1.020 1.00 92.75 90 SER A N 1
ATOM 701 C CA . SER A 1 90 ? -12.368 20.244 1.906 1.00 92.75 90 SER A CA 1
ATOM 702 C C . SER A 1 90 ? -11.096 20.986 1.464 1.00 92.75 90 SER A C 1
ATOM 704 O O . SER A 1 90 ? -10.576 21.800 2.223 1.00 92.75 90 SER A O 1
ATOM 706 N N . GLY A 1 91 ? -10.548 20.686 0.280 1.00 91.94 91 GLY A N 1
ATOM 707 C CA . GLY A 1 91 ? -9.311 21.287 -0.237 1.00 91.94 91 GLY A CA 1
ATOM 708 C C . GLY A 1 91 ? -8.023 20.738 0.390 1.00 91.94 91 GLY A C 1
ATOM 709 O O . GLY A 1 91 ? -6.950 21.308 0.198 1.00 91.94 91 GLY A O 1
ATOM 710 N N . GLY A 1 92 ? -8.109 19.643 1.146 1.00 90.38 92 GLY A N 1
ATOM 711 C CA . GLY A 1 92 ? -6.957 18.943 1.705 1.00 90.38 92 GLY A CA 1
ATOM 712 C C . GLY A 1 92 ? -6.293 18.009 0.691 1.00 90.38 92 GLY A C 1
ATOM 713 O O . GLY A 1 92 ? -6.842 17.703 -0.366 1.00 90.38 92 GLY A O 1
ATOM 714 N N . ASN A 1 93 ? -5.099 17.516 1.031 1.00 87.44 93 ASN A N 1
ATOM 715 C CA . ASN A 1 93 ? -4.378 16.534 0.222 1.00 87.44 93 ASN A CA 1
ATOM 716 C C . ASN A 1 93 ? -4.546 15.119 0.811 1.00 87.44 93 ASN A C 1
ATOM 718 O O . ASN A 1 93 ? -3.914 14.826 1.829 1.00 87.44 93 ASN A O 1
ATOM 722 N N . PRO A 1 94 ? -5.305 14.210 0.164 1.00 84.44 94 PRO A N 1
ATOM 723 C CA . PRO A 1 94 ? -5.472 12.834 0.635 1.00 84.44 94 PRO A CA 1
ATOM 724 C C . PRO A 1 94 ? -4.161 12.047 0.742 1.00 84.44 94 PRO A C 1
ATOM 726 O O . PRO A 1 94 ? -4.103 11.070 1.478 1.00 84.44 94 PRO A O 1
ATOM 729 N N . ALA A 1 95 ? -3.094 12.453 0.041 1.00 83.25 95 ALA A N 1
ATOM 730 C CA . ALA A 1 95 ? -1.780 11.821 0.169 1.00 83.25 95 ALA A CA 1
ATOM 731 C C . ALA A 1 95 ? -1.118 12.075 1.536 1.00 83.25 95 ALA A C 1
ATOM 733 O O . ALA A 1 95 ? -0.251 11.306 1.939 1.00 83.25 95 ALA A O 1
ATOM 734 N N . MET A 1 96 ? -1.539 13.120 2.260 1.00 85.44 96 MET A N 1
ATOM 735 C CA . MET A 1 96 ? -1.100 13.398 3.635 1.00 85.44 96 MET A CA 1
ATOM 736 C C . MET A 1 96 ? -1.889 12.588 4.674 1.00 85.44 96 MET A C 1
ATOM 738 O O . MET A 1 96 ? -1.604 12.671 5.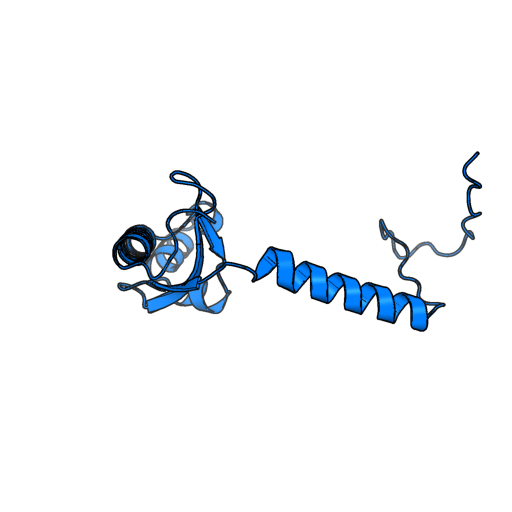866 1.00 85.44 96 MET A O 1
ATOM 742 N N . THR A 1 97 ? -2.873 11.802 4.235 1.00 81.75 97 THR A N 1
ATOM 743 C CA . THR A 1 97 ? -3.626 10.851 5.052 1.00 81.75 97 THR A CA 1
ATOM 744 C C . THR A 1 97 ? -3.115 9.444 4.716 1.00 81.75 97 THR A C 1
ATOM 746 O O . THR A 1 97 ? -3.514 8.889 3.692 1.00 81.75 97 THR A O 1
ATOM 749 N N . PRO A 1 98 ? -2.219 8.846 5.533 1.00 72.56 98 PRO A N 1
ATOM 750 C CA . PRO A 1 98 ? -1.563 7.574 5.197 1.00 72.56 98 PRO A CA 1
ATOM 751 C C . PRO A 1 98 ? -2.561 6.438 4.930 1.00 72.56 98 PRO A C 1
ATOM 753 O O . PRO A 1 98 ? -2.362 5.591 4.061 1.00 72.56 98 PRO A O 1
ATOM 756 N N . THR A 1 99 ? -3.654 6.436 5.690 1.00 82.31 99 THR A N 1
ATOM 757 C CA . THR A 1 99 ? -4.796 5.536 5.566 1.00 82.31 99 THR A CA 1
ATOM 758 C C . THR A 1 99 ? -6.003 6.189 6.239 1.00 82.31 99 THR A C 1
ATOM 760 O O . THR A 1 99 ? -5.824 7.076 7.077 1.00 82.31 99 THR A O 1
ATOM 763 N N . CYS A 1 100 ? -7.226 5.779 5.896 1.00 87.75 100 CYS A N 1
ATOM 764 C CA . CYS A 1 100 ? -8.382 6.234 6.663 1.00 87.75 100 CYS A CA 1
ATOM 765 C C . CYS A 1 100 ? -8.379 5.572 8.045 1.00 87.75 100 CYS A C 1
ATOM 767 O O . CYS A 1 100 ? -8.023 4.398 8.189 1.00 87.75 100 CYS A O 1
ATOM 769 N N . SER A 1 101 ? -8.802 6.312 9.067 1.00 85.31 101 SER A N 1
ATOM 770 C CA . SER A 1 101 ? -8.808 5.843 10.464 1.00 85.31 101 SER A CA 1
ATOM 771 C C . SER A 1 101 ? -9.489 4.474 10.646 1.00 85.31 101 SER A C 1
ATOM 773 O O . SER A 1 101 ? -9.018 3.614 11.390 1.00 85.31 101 SER A O 1
ATOM 775 N N . ARG A 1 102 ? -10.573 4.237 9.899 1.00 92.06 102 ARG A N 1
ATOM 776 C CA . ARG A 1 102 ? -11.366 2.996 9.934 1.00 92.06 102 ARG A CA 1
ATOM 777 C C . ARG A 1 102 ? -10.693 1.813 9.227 1.00 92.06 102 ARG A C 1
ATOM 779 O O . ARG A 1 102 ? -10.970 0.660 9.567 1.00 92.06 102 ARG A O 1
ATOM 786 N N . LEU A 1 103 ? -9.798 2.065 8.270 1.00 95.12 103 LEU A N 1
ATOM 787 C CA . LEU A 1 103 ? -8.989 1.011 7.658 1.00 95.12 103 LEU A CA 1
ATOM 788 C C . LEU A 1 103 ? -7.900 0.533 8.620 1.00 95.12 103 LEU A C 1
ATOM 790 O O . LEU A 1 103 ? -7.711 -0.674 8.704 1.00 95.12 103 LEU A O 1
ATOM 794 N N . SER A 1 104 ? -7.267 1.409 9.408 1.00 92.62 104 SER A N 1
ATOM 795 C CA . SER A 1 104 ? -6.307 0.972 10.440 1.00 92.62 104 SER A CA 1
ATOM 796 C C . SER A 1 104 ? -6.918 -0.074 11.375 1.00 92.62 104 SER A C 1
ATOM 798 O O . SER A 1 104 ? -6.390 -1.172 11.495 1.00 92.62 104 SER A O 1
ATOM 800 N N . ALA A 1 105 ? -8.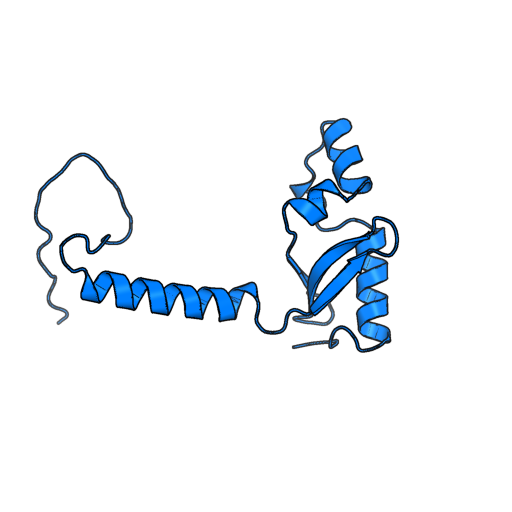117 0.190 11.904 1.00 93.75 105 ALA A N 1
ATOM 801 C CA . ALA A 1 105 ? -8.831 -0.769 12.752 1.00 93.75 105 ALA A CA 1
ATOM 802 C C . ALA A 1 105 ? -9.237 -2.067 12.019 1.00 93.75 105 ALA A C 1
ATOM 804 O O . ALA A 1 105 ? -9.408 -3.120 12.634 1.00 93.75 105 ALA A O 1
ATOM 805 N N . SER A 1 106 ? -9.434 -2.014 10.698 1.00 95.94 106 SER A N 1
ATOM 806 C CA . SER A 1 106 ? -9.695 -3.214 9.889 1.00 95.94 106 SER A CA 1
ATOM 807 C C . SER A 1 106 ? -8.424 -4.045 9.696 1.00 95.94 106 SER A C 1
ATOM 809 O O . SER A 1 106 ? -8.485 -5.267 9.784 1.00 95.94 106 SER A O 1
ATOM 811 N N . ILE A 1 107 ? -7.275 -3.389 9.518 1.00 95.44 107 ILE A N 1
ATOM 812 C CA . ILE A 1 107 ? -5.958 -4.030 9.437 1.00 95.44 107 ILE A CA 1
ATOM 813 C C . ILE A 1 107 ? -5.594 -4.687 10.768 1.00 95.44 107 ILE A C 1
ATOM 815 O O . ILE A 1 107 ? -5.217 -5.854 10.767 1.00 95.44 107 ILE A O 1
ATOM 819 N N . ASP A 1 108 ? -5.751 -3.984 11.891 1.00 93.88 108 ASP A N 1
ATOM 820 C CA . ASP A 1 108 ? -5.413 -4.513 13.220 1.00 93.88 108 ASP A CA 1
ATOM 821 C C . ASP A 1 108 ? -6.201 -5.785 13.530 1.00 93.88 108 ASP A C 1
ATOM 823 O O . ASP A 1 108 ? -5.651 -6.784 13.987 1.00 93.88 108 ASP A O 1
ATOM 827 N N . HIS A 1 109 ? -7.488 -5.792 13.198 1.00 95.56 109 HIS A N 1
ATOM 828 C CA . HIS A 1 109 ? -8.287 -7.002 13.304 1.00 95.56 109 HIS A CA 1
ATOM 829 C C . HIS A 1 109 ? -7.844 -8.093 12.332 1.00 95.56 109 HIS A C 1
ATOM 831 O O . HIS A 1 109 ? -7.774 -9.247 12.728 1.00 95.56 109 HIS A O 1
ATOM 837 N N . GLY A 1 110 ? -7.512 -7.748 11.085 1.00 95.81 110 GLY A N 1
ATOM 838 C CA . GLY A 1 110 ? -6.947 -8.708 10.138 1.00 95.81 110 GLY A CA 1
ATOM 839 C C . GLY A 1 110 ? -5.672 -9.370 10.668 1.00 95.81 110 GLY A C 1
ATOM 840 O O . GLY A 1 110 ? -5.442 -10.544 10.395 1.00 95.81 110 GLY A O 1
ATOM 841 N N . VAL A 1 111 ? -4.873 -8.658 11.466 1.00 96.12 111 VAL A N 1
ATOM 842 C CA . VAL A 1 111 ? -3.716 -9.231 12.167 1.00 96.12 111 VAL A CA 1
ATOM 843 C C . VAL A 1 111 ? -4.146 -10.154 13.309 1.00 96.12 111 VAL A C 1
ATOM 845 O O . VAL A 1 111 ? -3.634 -11.266 13.408 1.00 96.12 111 VAL A O 1
ATOM 848 N N . ILE A 1 112 ? -5.098 -9.729 14.146 1.00 95.88 112 ILE A N 1
ATOM 849 C CA . ILE A 1 112 ? -5.611 -10.525 15.278 1.00 95.88 112 ILE A CA 1
ATOM 850 C C . ILE A 1 112 ? -6.230 -11.849 14.806 1.00 95.88 112 ILE A C 1
ATOM 852 O O . ILE A 1 112 ? -5.963 -12.891 15.395 1.00 95.88 112 ILE A O 1
ATOM 856 N N . GLU A 1 113 ? -7.000 -11.824 13.718 1.00 95.88 113 GLU A N 1
ATOM 857 C CA . GLU A 1 113 ? -7.628 -13.012 13.120 1.00 95.88 113 GLU A CA 1
ATOM 858 C C . GLU A 1 113 ? -6.645 -13.871 12.302 1.00 95.88 113 GLU A C 1
ATOM 860 O O . GLU A 1 113 ? -7.016 -14.912 11.765 1.00 95.88 113 GLU A O 1
ATOM 865 N N . GLY A 1 114 ? -5.389 -13.437 12.153 1.00 94.94 114 GLY A N 1
ATOM 866 C CA . GLY A 1 114 ? -4.371 -14.155 11.384 1.00 94.94 114 GLY A CA 1
ATOM 867 C C . GLY A 1 114 ? -4.529 -14.073 9.860 1.00 94.94 114 GLY A C 1
ATOM 868 O O . GLY A 1 114 ? -3.830 -14.782 9.138 1.00 94.94 114 GLY A O 1
ATOM 869 N N . ILE A 1 115 ? -5.400 -13.196 9.348 1.00 94.94 115 ILE A N 1
ATOM 870 C CA . ILE A 1 115 ? -5.547 -12.914 7.908 1.00 94.94 115 ILE A CA 1
ATOM 871 C C . ILE A 1 115 ? -4.275 -12.243 7.372 1.00 94.94 115 ILE A C 1
ATOM 873 O O . ILE A 1 115 ? -3.775 -12.591 6.298 1.00 94.94 115 ILE A O 1
ATOM 877 N N . ILE A 1 116 ? -3.731 -11.291 8.135 1.00 95.44 116 ILE A N 1
ATOM 878 C CA . ILE A 1 116 ? -2.440 -10.654 7.878 1.00 95.44 116 ILE A CA 1
ATOM 879 C C . ILE A 1 116 ? -1.434 -11.197 8.901 1.00 95.44 116 ILE A C 1
ATOM 881 O O . ILE A 1 116 ? -1.630 -11.001 10.099 1.00 95.44 116 ILE A O 1
ATOM 885 N N . PRO A 1 117 ? -0.325 -11.822 8.475 1.00 93.56 117 PRO A N 1
ATOM 886 C CA . PRO A 1 117 ? 0.731 -12.214 9.402 1.00 93.56 117 PRO A CA 1
ATOM 887 C C . PRO A 1 117 ? 1.288 -10.996 10.162 1.00 93.56 117 PRO A C 1
ATOM 889 O O . PRO A 1 117 ? 1.484 -9.949 9.543 1.00 93.56 117 PRO A O 1
ATOM 892 N N . PRO A 1 118 ? 1.578 -11.102 11.472 1.00 88.88 118 PRO A N 1
ATOM 893 C CA . PRO A 1 118 ? 1.978 -9.956 12.299 1.00 88.88 118 PRO A CA 1
ATOM 894 C C . PRO A 1 118 ? 3.344 -9.361 11.922 1.00 88.88 118 PRO A C 1
ATOM 896 O O . PRO A 1 118 ? 3.615 -8.201 12.229 1.00 88.88 118 PRO A O 1
ATOM 899 N N . HIS A 1 119 ? 4.195 -10.141 11.257 1.00 85.19 119 HIS A N 1
ATOM 900 C CA . HIS A 1 119 ? 5.473 -9.734 10.674 1.00 85.19 119 HIS A 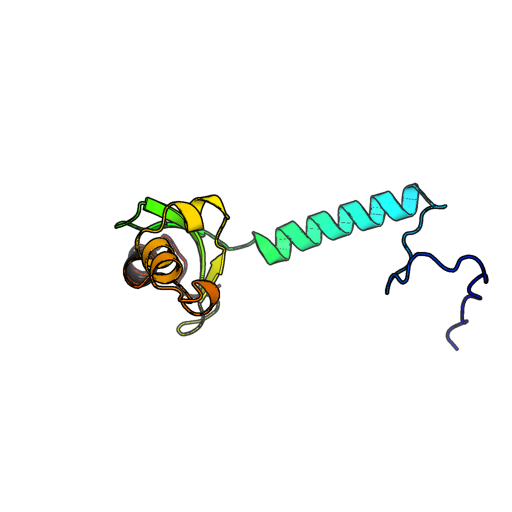CA 1
ATOM 901 C C . HIS A 1 119 ? 5.836 -10.704 9.536 1.00 85.19 119 HIS A C 1
ATOM 903 O O . HIS A 1 119 ? 5.552 -11.900 9.641 1.00 85.19 119 HIS A O 1
ATOM 909 N N . GLN A 1 120 ? 6.423 -10.189 8.451 1.00 69.12 120 GLN A N 1
ATOM 910 C CA . GLN A 1 120 ? 6.885 -10.955 7.283 1.00 69.12 120 GLN A CA 1
ATOM 911 C C . GLN A 1 120 ? 8.084 -10.302 6.601 1.00 69.12 120 GLN A C 1
ATOM 913 O O . GLN A 1 120 ? 7.981 -9.100 6.254 1.00 69.12 120 GLN A O 1
#

pLDDT: mean 87.01, std 13.9, range [37.91, 97.56]

Sequence (120 aa):
MTRAVDRPTGSVGAWAKAPDFADDPHRRAEIASATDRDRAHYLRDGLREIECRACHACVMVKKISEFQTSVQWSGEARAQCSELTRVRDSGGNPAMTPTCSRLSASIDHGVIEGIIPPHQ

Radius of gyration: 21.06 Å; chains: 1; bounding box: 56×35×47 Å